Protein AF-A0ABD2G5F7-F1 (afdb_monomer)

Organism: Pagothenia borchgrevinki (NCBI:txid8213)

InterPro domains:
  IPR021718 Pre-mRNA 3'-end-processing endonuclease polyadenylation factor C-term [PF11718] (4-85)

Foldseek 3Di:
DPPVPPPLPLVVLLVVLLVVLCVVQNNVQWDCPVVQWIWGADPNWIWIQGSVVRQIDTPDPPPPDCPVRVVSSVVSVVSVCVSCVPD

Secondary structure (DSSP, 8-state):
---------HHHHHHHHHHHHHHHH-GGGEE-TTSSEEEEEETTEEEEEETTT--EEESSTT---THHHHHHHHHHHHHHHHHS---

Mean predicted aligned error: 6.37 Å

Solvent-accessible surface area (backbone atoms only — not comparable to full-atom values): 5261 Å² total; per-residue (Å²): 130,84,80,77,68,83,68,68,54,62,67,60,50,51,52,52,49,50,53,51,48,24,74,75,72,30,67,93,26,52,46,63,85,73,79,57,39,37,38,40,46,57,98,88,46,43,34,40,35,35,68,87,82,60,47,57,43,60,76,55,90,82,63,85,70,55,65,63,49,56,53,49,36,52,51,54,52,51,50,50,44,69,72,49,64,79,127

pLDDT: mean 84.49, std 13.52, range [38.81, 93.69]

Sequence (87 aa):
METQSAILDMEVFQNRLGVMLQDMFGLDCVDLSDGKNVSLTVDGKTVHICLETRSVCYEDENTEDDSLREMVELSVQRLYDALNPVI

Structure (mmCIF, N/CA/C/O backbone):
data_AF-A0ABD2G5F7-F1
#
_entry.id   AF-A0ABD2G5F7-F1
#
loop_
_atom_site.group_PDB
_atom_site.id
_atom_site.type_symbol
_atom_site.label_atom_id
_atom_site.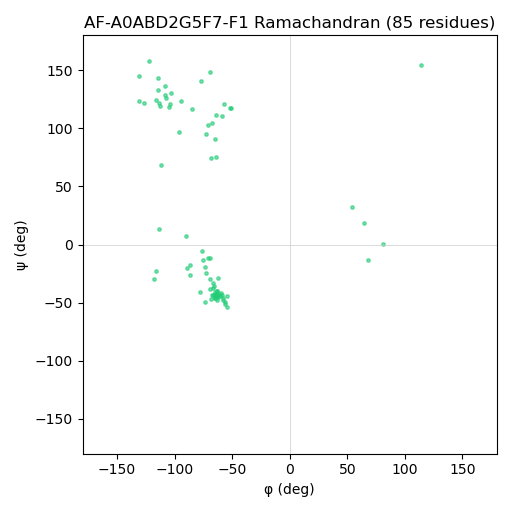label_alt_id
_atom_site.label_comp_id
_atom_site.label_asym_id
_atom_site.label_entity_id
_atom_site.label_seq_id
_atom_site.pdbx_PDB_ins_code
_atom_site.Cartn_x
_atom_site.Cartn_y
_atom_site.Cartn_z
_atom_site.occupancy
_atom_site.B_iso_or_equiv
_atom_site.auth_seq_id
_atom_site.auth_comp_id
_atom_site.auth_asym_id
_atom_site.auth_atom_id
_atom_site.pdbx_PDB_model_num
ATOM 1 N N . MET A 1 1 ? 17.776 0.175 -31.531 1.00 38.81 1 MET A N 1
ATOM 2 C CA . MET A 1 1 ? 17.869 -0.208 -30.111 1.00 38.81 1 MET A CA 1
ATOM 3 C C . MET A 1 1 ? 16.637 0.374 -29.471 1.00 38.81 1 MET A C 1
ATOM 5 O O . MET A 1 1 ? 16.549 1.588 -29.363 1.00 38.81 1 MET A O 1
ATOM 9 N N . GLU A 1 2 ? 15.632 -0.464 -29.253 1.00 43.22 2 GLU A N 1
ATOM 10 C CA . GLU A 1 2 ? 14.394 -0.051 -28.604 1.00 43.22 2 GLU A CA 1
ATOM 11 C C . GLU A 1 2 ? 14.771 0.361 -27.186 1.00 43.22 2 GLU A C 1
ATOM 13 O O . GLU A 1 2 ? 15.258 -0.454 -26.403 1.00 43.22 2 GLU A O 1
ATOM 18 N N . THR A 1 3 ? 14.671 1.653 -26.891 1.00 42.72 3 THR A N 1
ATOM 19 C CA . THR A 1 3 ? 14.763 2.161 -25.529 1.00 42.72 3 THR A CA 1
ATOM 20 C C . THR A 1 3 ? 13.557 1.577 -24.810 1.00 42.72 3 THR A C 1
ATOM 22 O O . THR A 1 3 ? 12.460 2.127 -24.869 1.00 42.72 3 THR A O 1
ATOM 25 N N . GLN A 1 4 ? 13.736 0.406 -24.203 1.00 45.97 4 GLN A N 1
ATOM 26 C CA . GLN A 1 4 ? 12.808 -0.142 -23.230 1.00 45.97 4 GLN A CA 1
ATOM 27 C C . GLN A 1 4 ? 12.918 0.763 -22.003 1.00 45.97 4 GLN A C 1
ATOM 29 O O . GLN A 1 4 ? 13.589 0.458 -21.024 1.00 45.97 4 GLN A O 1
ATOM 34 N N . SER A 1 5 ? 12.342 1.959 -22.118 1.00 45.78 5 SER A N 1
ATOM 35 C CA . SER A 1 5 ? 12.005 2.789 -20.981 1.00 45.78 5 SER A CA 1
ATOM 36 C C . SER A 1 5 ? 11.199 1.876 -20.074 1.00 45.78 5 SER A C 1
ATOM 38 O O . SER A 1 5 ? 10.176 1.350 -20.512 1.00 45.78 5 SER A O 1
ATOM 40 N N . ALA A 1 6 ? 11.701 1.610 -18.872 1.00 52.09 6 ALA A N 1
ATOM 41 C CA . ALA A 1 6 ? 10.980 0.885 -17.841 1.00 52.09 6 ALA A CA 1
ATOM 42 C C . ALA A 1 6 ? 9.757 1.725 -17.441 1.00 52.09 6 ALA A C 1
ATOM 44 O O . ALA A 1 6 ? 9.754 2.439 -16.444 1.00 52.09 6 ALA A O 1
ATOM 45 N N . ILE A 1 7 ? 8.738 1.731 -18.297 1.00 56.50 7 ILE A N 1
ATOM 46 C CA . ILE A 1 7 ? 7.410 2.204 -17.961 1.00 56.50 7 ILE A CA 1
ATOM 47 C C . ILE A 1 7 ? 6.897 1.091 -17.069 1.00 56.50 7 ILE A C 1
ATOM 49 O O . ILE A 1 7 ? 6.509 0.032 -17.558 1.00 56.50 7 ILE A O 1
ATOM 53 N N . LEU A 1 8 ? 7.051 1.280 -15.759 1.00 68.44 8 LEU A N 1
ATOM 54 C CA . LEU A 1 8 ? 6.488 0.377 -14.775 1.00 68.44 8 LEU A CA 1
ATOM 55 C C . LEU A 1 8 ? 5.016 0.200 -15.130 1.00 68.44 8 LEU A C 1
ATOM 57 O O . LEU A 1 8 ? 4.264 1.174 -15.200 1.00 68.44 8 LEU A O 1
ATOM 61 N N . ASP A 1 9 ? 4.656 -1.035 -15.455 1.00 83.56 9 ASP A N 1
ATOM 62 C CA . ASP A 1 9 ? 3.325 -1.349 -15.933 1.00 83.56 9 ASP A CA 1
ATOM 63 C C . ASP A 1 9 ? 2.359 -1.133 -14.764 1.00 83.56 9 ASP A C 1
ATOM 65 O O . ASP A 1 9 ? 2.372 -1.873 -13.774 1.00 83.56 9 ASP A O 1
ATOM 69 N N . MET A 1 10 ? 1.609 -0.028 -14.815 1.00 81.75 10 MET A N 1
ATOM 70 C CA . MET A 1 10 ? 0.767 0.406 -13.699 1.00 81.75 10 MET A CA 1
ATOM 71 C C . MET A 1 10 ? -0.312 -0.626 -13.377 1.00 81.75 10 MET A C 1
ATOM 73 O O . MET A 1 10 ? -0.682 -0.762 -12.215 1.00 81.75 10 MET A O 1
ATOM 77 N N . GLU A 1 11 ? -0.752 -1.404 -14.368 1.00 84.38 11 GLU A N 1
ATOM 78 C CA . GLU A 1 11 ? -1.689 -2.507 -14.168 1.00 84.38 11 GLU A CA 1
ATOM 79 C C . GLU A 1 11 ? -1.042 -3.629 -13.342 1.00 84.38 11 GLU A C 1
ATOM 81 O O . GLU A 1 11 ? -1.633 -4.133 -12.383 1.00 84.38 11 GLU A O 1
ATOM 86 N N . VAL A 1 12 ? 0.218 -3.971 -13.639 1.00 87.00 12 VAL A N 1
ATOM 87 C CA . VAL A 1 12 ? 0.988 -4.936 -12.839 1.00 87.00 12 VAL A CA 1
ATOM 88 C C . VAL A 1 12 ? 1.189 -4.420 -11.418 1.00 87.00 12 VAL A C 1
ATOM 90 O O . VAL A 1 12 ? 1.008 -5.181 -10.467 1.00 87.00 12 VAL A O 1
ATOM 93 N N . PHE A 1 13 ? 1.534 -3.143 -11.250 1.00 88.75 13 PHE A N 1
ATOM 94 C CA . PHE A 1 13 ? 1.708 -2.547 -9.927 1.00 88.75 13 PHE A CA 1
ATOM 95 C C . PHE A 1 13 ? 0.420 -2.545 -9.115 1.00 88.75 13 PHE A C 1
ATOM 97 O O . PHE A 1 13 ? 0.436 -3.014 -7.980 1.00 88.75 13 PHE A O 1
ATOM 104 N N . GLN A 1 14 ? -0.692 -2.104 -9.704 1.00 89.81 14 GLN A N 1
ATOM 105 C CA . GLN A 1 14 ? -2.006 -2.123 -9.070 1.00 89.81 14 GLN A CA 1
ATOM 106 C C . GLN A 1 14 ? -2.384 -3.533 -8.626 1.00 89.81 14 GLN A C 1
ATOM 108 O O . GLN A 1 14 ? -2.770 -3.735 -7.478 1.00 89.81 14 GLN A O 1
ATOM 113 N N . ASN A 1 15 ? -2.248 -4.518 -9.516 1.00 90.31 15 ASN A N 1
ATOM 114 C CA . ASN A 1 15 ? -2.626 -5.892 -9.214 1.00 90.31 15 ASN A CA 1
ATOM 115 C C . ASN A 1 15 ? -1.745 -6.483 -8.101 1.00 90.31 15 ASN A C 1
ATOM 117 O O . ASN A 1 15 ? -2.239 -7.102 -7.162 1.00 90.31 15 ASN A O 1
ATOM 121 N N . ARG A 1 16 ? -0.427 -6.245 -8.152 1.00 91.81 16 ARG A N 1
ATOM 122 C CA . ARG A 1 16 ? 0.506 -6.686 -7.104 1.00 91.81 16 ARG A CA 1
ATOM 123 C C . ARG A 1 16 ? 0.242 -5.999 -5.768 1.00 91.81 1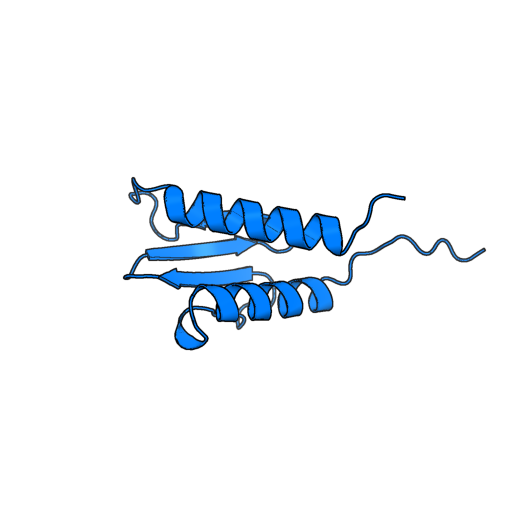6 ARG A C 1
ATOM 125 O O . ARG A 1 16 ? 0.305 -6.662 -4.736 1.00 91.81 16 ARG A O 1
ATOM 132 N N . LEU A 1 17 ? -0.060 -4.702 -5.792 1.00 92.06 17 LEU A N 1
ATOM 133 C CA . LEU A 1 17 ? -0.391 -3.929 -4.602 1.00 92.06 17 LEU A CA 1
ATOM 134 C C . LEU A 1 17 ? -1.687 -4.442 -3.983 1.00 92.06 17 LEU A C 1
ATOM 136 O O . LEU A 1 17 ? -1.719 -4.695 -2.784 1.00 92.06 17 LEU A O 1
ATOM 140 N N . GLY A 1 18 ? -2.710 -4.668 -4.808 1.00 92.38 18 GLY A N 1
ATOM 141 C CA . GLY A 1 18 ? -3.974 -5.261 -4.395 1.00 92.38 18 GLY A CA 1
ATOM 142 C C . GLY A 1 18 ? -3.765 -6.597 -3.692 1.00 92.38 18 GLY A C 1
ATOM 143 O O . GLY A 1 18 ? -4.161 -6.736 -2.543 1.00 92.38 18 GLY A O 1
ATOM 144 N N . VAL A 1 19 ? -3.056 -7.540 -4.321 1.00 92.88 19 VAL A N 1
ATOM 145 C CA . VAL A 1 19 ? -2.766 -8.854 -3.717 1.00 92.88 19 VAL A CA 1
ATOM 146 C C . VAL A 1 19 ? -2.002 -8.722 -2.396 1.00 92.88 19 VAL A C 1
ATOM 148 O O . VAL A 1 19 ? -2.335 -9.402 -1.431 1.00 92.88 19 VAL A O 1
ATOM 151 N N . MET A 1 20 ? -0.998 -7.845 -2.327 1.00 93.06 20 MET A N 1
ATOM 152 C CA . MET A 1 20 ? -0.213 -7.641 -1.106 1.00 93.06 20 MET A CA 1
ATOM 153 C C . MET A 1 20 ? -1.064 -7.065 0.032 1.00 93.06 20 MET A C 1
ATOM 155 O O . MET A 1 20 ? -1.004 -7.560 1.154 1.00 93.06 20 MET A O 1
ATOM 159 N N . LEU A 1 21 ? -1.870 -6.038 -0.244 1.00 93.38 21 LEU A N 1
ATOM 160 C CA . LEU A 1 21 ? -2.754 -5.444 0.759 1.00 93.38 21 LEU A CA 1
ATOM 161 C C . LEU A 1 21 ? -3.846 -6.429 1.190 1.00 93.38 21 LEU A C 1
ATOM 163 O O . LEU A 1 21 ? -4.160 -6.507 2.372 1.00 93.38 21 LEU A O 1
ATOM 167 N N . GLN A 1 22 ? -4.376 -7.224 0.263 1.00 93.62 22 GLN A N 1
ATOM 168 C CA . GLN A 1 22 ? -5.359 -8.262 0.567 1.00 93.62 22 GLN A CA 1
ATOM 169 C C . GLN A 1 22 ? -4.778 -9.382 1.441 1.00 93.62 22 GLN A C 1
ATOM 171 O O . GLN A 1 22 ? -5.484 -9.890 2.307 1.00 93.62 22 GLN A O 1
ATOM 176 N N . ASP A 1 23 ? -3.507 -9.748 1.257 1.00 92.88 23 ASP A N 1
ATOM 177 C CA . ASP A 1 23 ? -2.813 -10.728 2.106 1.00 92.88 23 ASP A CA 1
ATOM 178 C C . ASP A 1 23 ? -2.557 -10.180 3.523 1.00 92.88 23 ASP A C 1
ATOM 180 O O . ASP A 1 23 ? -2.719 -10.897 4.509 1.00 92.88 23 ASP A O 1
ATOM 184 N N . MET A 1 24 ? -2.223 -8.888 3.638 1.00 90.50 24 MET A N 1
ATOM 185 C CA . MET A 1 24 ? -1.945 -8.239 4.926 1.00 90.50 24 MET A CA 1
ATOM 186 C C . MET A 1 24 ? -3.208 -7.885 5.724 1.00 90.50 24 MET A C 1
ATOM 188 O O . MET A 1 24 ? -3.212 -8.028 6.946 1.00 90.50 24 MET A O 1
ATOM 192 N N . PHE A 1 25 ? -4.257 -7.396 5.055 1.00 91.38 25 PHE A N 1
ATOM 193 C CA . PHE A 1 25 ? -5.443 -6.809 5.695 1.00 91.38 25 PHE A CA 1
ATOM 194 C C . PHE A 1 25 ? -6.739 -7.589 5.442 1.00 91.38 25 PHE A C 1
ATOM 196 O O . PHE A 1 25 ? -7.663 -7.501 6.246 1.00 91.38 25 PHE A O 1
ATOM 203 N N . GLY A 1 26 ? -6.810 -8.375 4.366 1.00 92.56 26 GLY A N 1
ATOM 204 C CA . GLY A 1 26 ? -7.997 -9.129 3.961 1.00 92.56 26 GLY A CA 1
ATOM 205 C C . GLY A 1 26 ? -8.601 -8.654 2.636 1.00 92.56 26 GLY A C 1
ATOM 206 O O . GLY A 1 26 ? -8.453 -7.502 2.230 1.00 92.56 26 GLY A O 1
ATOM 207 N N . LEU A 1 27 ? -9.309 -9.564 1.959 1.00 90.12 27 LEU A N 1
ATOM 208 C CA . LEU A 1 27 ? -9.928 -9.319 0.650 1.00 90.12 27 LEU A CA 1
ATOM 209 C C . LEU A 1 27 ? -11.003 -8.225 0.700 1.00 90.12 27 LEU A C 1
ATOM 211 O O . LEU A 1 27 ? -11.020 -7.354 -0.162 1.00 90.12 27 LEU A O 1
ATOM 215 N N . ASP A 1 28 ? -11.855 -8.246 1.727 1.00 91.94 28 ASP A N 1
ATOM 216 C CA . ASP A 1 28 ? -12.956 -7.289 1.912 1.00 91.94 28 ASP A CA 1
ATOM 217 C C . ASP A 1 28 ? -12.492 -5.875 2.300 1.00 91.94 28 ASP A C 1
ATOM 219 O O . ASP A 1 28 ? -13.286 -4.937 2.282 1.00 91.94 28 ASP A O 1
ATOM 223 N N . CYS A 1 29 ? -11.215 -5.706 2.654 1.00 92.75 29 CYS A N 1
ATOM 224 C CA . CYS A 1 29 ? -10.659 -4.416 3.049 1.00 92.75 29 CYS A CA 1
ATOM 225 C C . CYS A 1 29 ? -10.158 -3.589 1.862 1.00 92.75 29 CYS A C 1
ATOM 227 O O . CYS A 1 29 ? -9.940 -2.394 2.034 1.00 92.75 29 CYS A O 1
ATOM 229 N N . VAL A 1 30 ? -9.936 -4.191 0.689 1.00 93.25 30 VAL A N 1
ATOM 230 C CA . VAL A 1 30 ? -9.265 -3.538 -0.446 1.00 93.25 30 VAL A CA 1
ATOM 231 C C . VAL A 1 30 ? -10.227 -3.351 -1.613 1.00 93.25 30 VAL A C 1
ATOM 233 O O . VAL A 1 30 ? -10.713 -4.325 -2.184 1.00 93.25 30 VAL A O 1
ATOM 236 N N . ASP A 1 31 ? -10.411 -2.102 -2.032 1.00 92.25 31 ASP A N 1
ATOM 237 C CA . ASP A 1 31 ? -11.161 -1.731 -3.226 1.00 92.25 31 ASP A CA 1
ATOM 238 C C . ASP A 1 31 ? -10.224 -1.245 -4.344 1.00 92.25 31 ASP A C 1
ATOM 240 O O . ASP A 1 31 ? -9.404 -0.342 -4.166 1.00 92.25 31 ASP A O 1
ATOM 244 N N . LEU A 1 32 ? -10.357 -1.870 -5.516 1.00 88.31 32 LEU A N 1
ATOM 245 C CA . LEU A 1 32 ? -9.580 -1.585 -6.729 1.00 88.31 32 LEU A CA 1
ATOM 246 C C . LEU A 1 32 ? -10.463 -1.011 -7.852 1.00 88.31 32 LEU A C 1
ATOM 248 O O . LEU A 1 32 ? -10.052 -1.009 -9.014 1.00 88.31 32 LEU A O 1
ATOM 252 N N . SER A 1 33 ? -11.690 -0.587 -7.536 1.00 82.56 33 SER A N 1
ATOM 253 C CA . SER A 1 33 ? -12.722 -0.278 -8.533 1.00 82.56 33 SER A CA 1
ATO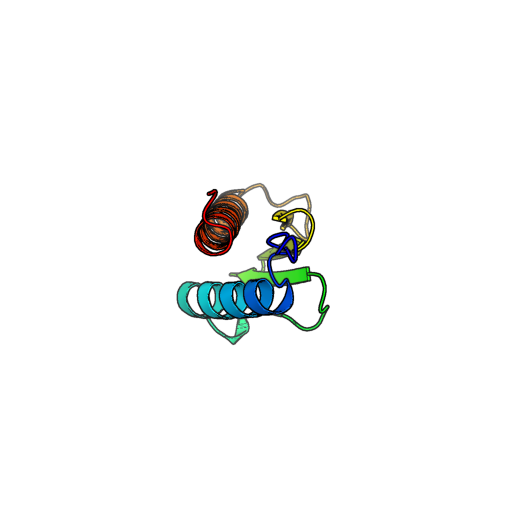M 254 C C . SER A 1 33 ? -12.463 1.019 -9.311 1.00 82.56 33 SER A C 1
ATOM 256 O O . SER A 1 33 ? -12.895 1.144 -10.457 1.00 82.56 33 SER A O 1
ATOM 258 N N . ASP A 1 34 ? -11.707 1.952 -8.728 1.00 78.00 34 ASP A N 1
ATOM 259 C CA . ASP A 1 34 ? -11.410 3.273 -9.301 1.00 78.00 34 ASP A CA 1
ATOM 260 C C . ASP A 1 34 ? -10.406 3.223 -10.473 1.00 78.00 34 ASP A C 1
ATOM 262 O O . ASP A 1 34 ? -10.320 4.149 -11.281 1.00 78.00 34 ASP A O 1
ATOM 266 N N . GLY A 1 35 ? -9.633 2.139 -10.604 1.00 74.25 35 GLY A N 1
ATOM 267 C CA . GLY A 1 35 ? -8.675 1.920 -11.700 1.00 74.25 35 GLY A CA 1
ATOM 268 C C . GLY A 1 35 ? -7.453 2.851 -11.713 1.00 74.25 35 GLY A C 1
ATOM 269 O O . GLY A 1 35 ? -6.490 2.579 -12.422 1.00 74.25 35 GLY A O 1
ATOM 270 N N . LYS A 1 36 ? -7.466 3.938 -10.937 1.00 80.88 36 LYS A N 1
ATOM 271 C CA . LYS A 1 36 ? -6.336 4.866 -10.759 1.00 80.88 36 LYS A CA 1
ATOM 272 C C . LYS A 1 36 ? -5.850 4.912 -9.319 1.00 80.88 36 LYS A C 1
ATOM 274 O O . LYS A 1 36 ? -4.664 5.138 -9.075 1.0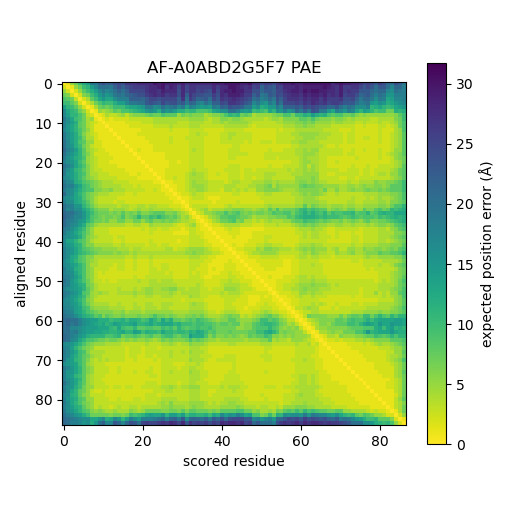0 80.88 36 LYS A O 1
ATOM 279 N N . ASN A 1 37 ? -6.761 4.685 -8.383 1.00 88.81 37 ASN A N 1
ATOM 280 C CA . ASN A 1 37 ? -6.472 4.629 -6.966 1.00 88.81 37 ASN A CA 1
ATOM 281 C C . ASN A 1 37 ? -6.887 3.277 -6.384 1.00 88.81 37 ASN A C 1
ATOM 283 O O . ASN A 1 37 ? -7.724 2.560 -6.934 1.00 88.81 37 ASN A O 1
ATOM 287 N N . VAL A 1 38 ? -6.282 2.947 -5.251 1.00 92.19 38 VAL A N 1
ATOM 288 C CA . VAL A 1 38 ? -6.659 1.807 -4.415 1.00 92.19 38 VAL A CA 1
ATOM 289 C C . VAL A 1 38 ? -7.182 2.364 -3.108 1.00 92.19 38 VAL A C 1
ATOM 291 O O . VAL A 1 38 ? -6.545 3.242 -2.531 1.00 92.19 38 VAL A O 1
ATOM 294 N N . SER A 1 39 ? -8.319 1.871 -2.638 1.00 93.38 39 SER A N 1
ATOM 295 C CA . SER A 1 39 ? -8.843 2.241 -1.324 1.00 93.38 39 SER A CA 1
ATOM 296 C C . SER A 1 39 ? -8.690 1.059 -0.379 1.00 93.38 39 SER A C 1
ATOM 298 O O . SER A 1 39 ? -8.940 -0.082 -0.760 1.00 93.38 39 SER A O 1
ATOM 300 N N . LEU A 1 40 ? -8.247 1.318 0.843 1.00 93.62 40 LEU A N 1
ATOM 301 C CA . LEU A 1 40 ? -8.094 0.311 1.883 1.00 93.62 40 LEU A CA 1
ATOM 302 C C . LEU A 1 40 ? -8.853 0.775 3.123 1.00 93.62 40 LEU A C 1
ATOM 304 O O . LEU A 1 40 ? -8.533 1.825 3.676 1.00 93.62 40 LEU A O 1
ATOM 308 N N . THR A 1 41 ? -9.813 -0.021 3.582 1.00 93.31 41 THR A N 1
ATOM 309 C CA . THR A 1 41 ? -10.596 0.258 4.787 1.00 93.31 41 THR A CA 1
ATOM 310 C C . THR A 1 41 ? -10.276 -0.759 5.877 1.00 93.31 41 THR A C 1
ATOM 312 O O . THR A 1 41 ? -10.514 -1.957 5.719 1.00 93.31 41 THR A O 1
ATOM 315 N N . VAL A 1 42 ? -9.760 -0.281 7.009 1.00 91.25 42 VAL A N 1
ATOM 316 C CA . VAL A 1 42 ? -9.400 -1.098 8.177 1.00 91.25 42 VAL A CA 1
ATOM 317 C C . VAL A 1 42 ? -10.008 -0.464 9.421 1.00 91.25 42 VAL A C 1
ATOM 319 O O . VAL A 1 42 ? -9.763 0.704 9.702 1.00 91.25 42 VAL A O 1
ATOM 322 N N . ASP A 1 43 ? -10.814 -1.224 10.166 1.00 88.31 43 ASP A N 1
ATOM 323 C CA . ASP A 1 43 ? -11.453 -0.766 11.416 1.00 88.31 43 ASP A CA 1
ATOM 324 C C . ASP A 1 43 ? -12.270 0.540 11.261 1.00 88.31 43 ASP A C 1
ATOM 326 O O . ASP A 1 43 ? -12.341 1.377 12.155 1.00 88.31 43 ASP A O 1
ATOM 330 N N . GLY A 1 44 ? -12.870 0.750 10.083 1.00 87.75 44 GLY A N 1
ATOM 331 C CA . GLY A 1 44 ? -13.625 1.967 9.760 1.00 87.75 44 GLY A CA 1
ATOM 332 C C . GLY A 1 44 ? -12.774 3.168 9.332 1.00 87.75 44 GLY A C 1
ATOM 333 O O . GLY 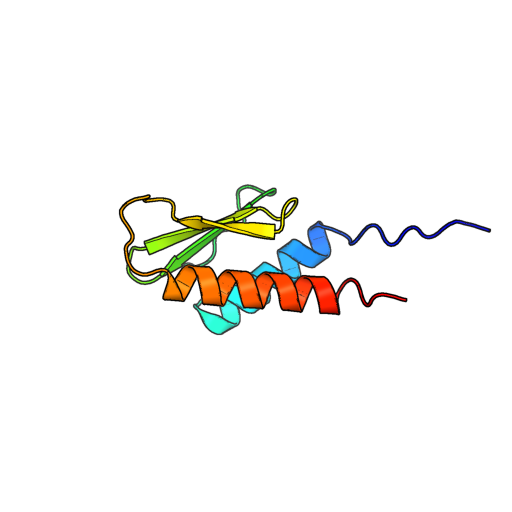A 1 44 ? -13.338 4.213 9.023 1.00 87.75 44 GLY A O 1
ATOM 334 N N . LYS A 1 45 ? -11.444 3.030 9.266 1.00 90.75 45 LYS A N 1
ATOM 335 C CA . LYS A 1 45 ? -10.539 4.026 8.677 1.00 90.75 45 LYS A CA 1
ATOM 336 C C . LYS A 1 45 ? -10.273 3.678 7.222 1.00 90.75 45 LYS A C 1
ATOM 338 O O . LYS A 1 45 ? -9.770 2.591 6.941 1.00 90.75 45 LYS A O 1
ATOM 343 N N . THR A 1 46 ? -10.556 4.603 6.316 1.00 92.38 46 THR A N 1
ATOM 344 C CA . THR A 1 46 ? -10.279 4.440 4.885 1.00 92.38 46 THR A CA 1
ATOM 345 C C . THR A 1 46 ? -9.044 5.245 4.495 1.00 92.38 46 THR A C 1
ATOM 347 O O . THR A 1 46 ? -8.947 6.431 4.810 1.00 92.38 46 THR A O 1
ATOM 350 N N . VAL A 1 47 ? -8.102 4.606 3.802 1.00 93.25 47 VAL A N 1
ATOM 351 C CA . VAL A 1 47 ? -6.974 5.263 3.131 1.00 93.25 47 VAL A CA 1
ATOM 352 C C . VAL A 1 47 ? -7.085 5.091 1.625 1.00 93.25 47 VAL A C 1
ATOM 354 O O . VAL A 1 47 ? -7.455 4.027 1.133 1.00 93.25 47 VAL A O 1
ATOM 357 N N . HIS A 1 48 ? -6.703 6.126 0.893 1.00 93.56 48 HIS A N 1
ATOM 358 C CA . HIS A 1 48 ? -6.586 6.118 -0.554 1.00 93.56 48 HIS A CA 1
ATOM 359 C C . HIS A 1 48 ? -5.116 6.144 -0.948 1.00 93.56 48 HIS A C 1
ATOM 361 O O . HIS A 1 48 ? -4.349 7.001 -0.507 1.00 93.56 48 HIS A O 1
ATOM 367 N N . ILE A 1 49 ? -4.736 5.207 -1.807 1.00 93.69 49 ILE A N 1
ATOM 368 C CA . ILE A 1 49 ? -3.421 5.120 -2.423 1.00 93.69 49 ILE A CA 1
ATOM 369 C C . ILE A 1 49 ? -3.538 5.584 -3.870 1.00 93.69 49 ILE A C 1
ATOM 371 O O . ILE A 1 49 ? -4.219 4.950 -4.678 1.00 93.69 49 ILE A O 1
ATOM 375 N N . CYS A 1 50 ? -2.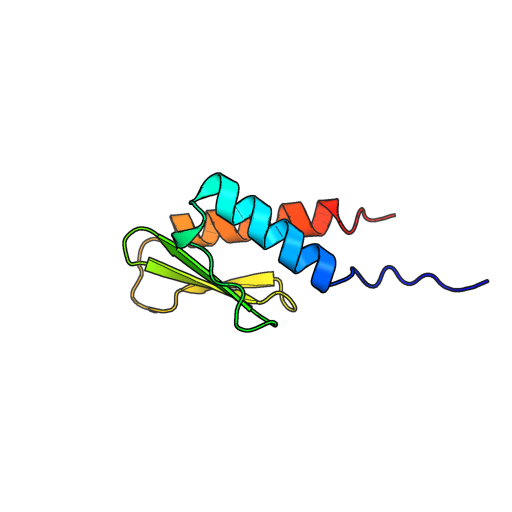832 6.657 -4.214 1.00 91.69 50 CYS A N 1
ATOM 376 C CA . CYS A 1 50 ? -2.715 7.100 -5.596 1.00 91.69 50 CYS A CA 1
ATOM 377 C C . CYS A 1 50 ? -1.578 6.348 -6.287 1.00 91.69 50 CYS A C 1
ATOM 379 O O . CYS A 1 50 ? -0.422 6.491 -5.899 1.00 91.69 50 CYS A O 1
ATOM 381 N N . LEU A 1 51 ? -1.878 5.552 -7.315 1.00 87.50 51 LEU A N 1
ATOM 382 C CA . LEU A 1 51 ? -0.873 4.706 -7.974 1.00 87.50 51 LEU A CA 1
ATOM 383 C C . LEU A 1 51 ? 0.164 5.516 -8.766 1.00 87.50 51 LEU A C 1
ATOM 385 O O . LEU A 1 51 ? 1.313 5.096 -8.887 1.00 87.50 51 LEU A O 1
ATOM 389 N N . GLU A 1 52 ? -0.231 6.685 -9.278 1.00 86.00 52 GLU A N 1
ATOM 390 C CA . GLU A 1 52 ? 0.630 7.562 -10.077 1.00 86.00 52 GLU A CA 1
ATOM 391 C C . GLU A 1 52 ? 1.676 8.274 -9.212 1.00 86.00 52 GLU A C 1
ATOM 393 O O . GLU A 1 52 ? 2.872 8.250 -9.511 1.00 86.00 52 GLU A O 1
ATOM 398 N N . THR A 1 53 ? 1.245 8.881 -8.103 1.00 88.19 53 THR A N 1
ATOM 399 C CA . THR A 1 53 ? 2.152 9.606 -7.202 1.00 88.19 53 THR A CA 1
ATOM 400 C C . THR A 1 53 ? 2.746 8.712 -6.118 1.00 88.19 53 THR A C 1
ATOM 402 O O . THR A 1 53 ? 3.809 9.038 -5.588 1.00 88.19 53 THR A O 1
ATOM 405 N N . ARG A 1 54 ? 2.112 7.565 -5.838 1.00 89.00 54 ARG A N 1
ATOM 406 C CA . ARG A 1 54 ? 2.359 6.651 -4.702 1.00 89.00 54 ARG A CA 1
ATOM 407 C C . ARG A 1 54 ? 2.048 7.275 -3.342 1.00 89.00 54 ARG A C 1
ATOM 409 O O . ARG A 1 54 ? 2.519 6.794 -2.319 1.00 89.00 54 ARG A O 1
ATOM 416 N N . SER A 1 55 ? 1.266 8.350 -3.329 1.00 90.75 55 SER A N 1
ATOM 417 C CA . SER A 1 55 ? 0.849 9.017 -2.097 1.00 90.75 55 SER A CA 1
ATOM 418 C C . SER A 1 55 ? -0.269 8.233 -1.419 1.00 90.75 55 SER A 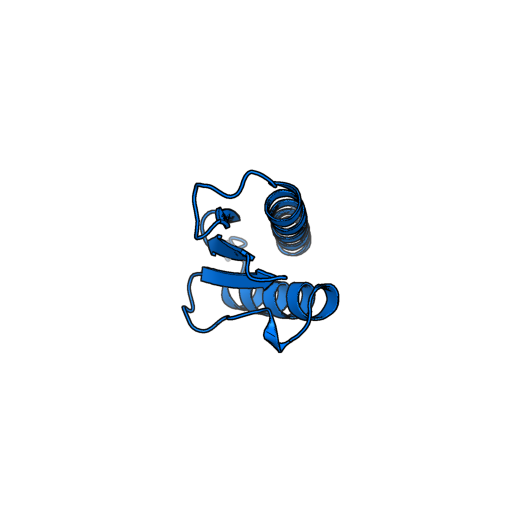C 1
ATOM 420 O O . SER A 1 55 ? -1.172 7.743 -2.099 1.00 90.75 55 SER A O 1
ATOM 422 N N . VAL A 1 56 ? -0.220 8.155 -0.089 1.00 93.19 56 VAL A N 1
ATOM 423 C CA . VAL A 1 56 ? -1.271 7.550 0.734 1.00 93.19 56 VAL A CA 1
ATOM 424 C C . VAL A 1 56 ? -1.880 8.626 1.623 1.00 93.19 56 VAL A C 1
ATOM 426 O O . VAL A 1 56 ? -1.165 9.282 2.380 1.00 93.19 56 VAL A O 1
ATOM 429 N N . CYS A 1 57 ? -3.196 8.799 1.539 1.00 91.69 57 CYS A N 1
ATOM 430 C CA . CYS A 1 57 ? -3.940 9.787 2.318 1.00 91.69 57 CYS A CA 1
ATOM 431 C C . CYS A 1 57 ? -5.148 9.130 2.983 1.00 91.69 57 CYS A C 1
ATOM 433 O O . CYS A 1 57 ? -5.772 8.258 2.386 1.00 91.69 57 CYS A O 1
ATOM 435 N N . TYR A 1 58 ? -5.509 9.565 4.188 1.00 92.38 58 TYR A N 1
ATOM 436 C CA . TYR A 1 58 ? -6.799 9.196 4.766 1.00 92.38 58 TYR A CA 1
ATOM 437 C C . TYR A 1 58 ? -7.944 9.865 4.010 1.00 92.38 58 TYR A C 1
ATOM 439 O O . TYR A 1 58 ? -7.796 10.975 3.500 1.00 92.38 58 TYR A O 1
ATOM 447 N N . GLU A 1 59 ? -9.084 9.182 3.960 1.00 88.94 59 GLU A N 1
ATOM 448 C CA . GLU A 1 59 ? -10.350 9.780 3.536 1.00 88.94 59 GLU A CA 1
ATOM 449 C C . GLU A 1 59 ? -10.773 10.898 4.504 1.00 88.94 59 GLU A C 1
ATOM 451 O O . GLU A 1 59 ? -11.212 11.959 4.065 1.00 88.94 59 GLU A O 1
ATOM 456 N N . ASP A 1 60 ? -10.580 10.686 5.812 1.00 86.75 60 ASP A N 1
ATOM 457 C CA . ASP A 1 60 ? -10.891 11.663 6.857 1.00 86.75 60 ASP A CA 1
ATOM 458 C C . ASP A 1 60 ? -9.623 12.340 7.405 1.00 86.75 60 ASP A C 1
ATOM 460 O O . ASP A 1 60 ? -8.730 11.688 7.958 1.00 86.75 60 ASP A O 1
ATOM 464 N N . GLU A 1 61 ? -9.572 13.668 7.282 1.00 76.75 61 GLU A N 1
ATOM 465 C CA . GLU A 1 61 ? -8.455 14.512 7.727 1.00 76.75 61 GLU A CA 1
ATOM 466 C C . GLU A 1 61 ? -8.304 14.611 9.257 1.00 76.75 61 GLU A C 1
ATOM 468 O O . GLU A 1 61 ? -7.269 15.077 9.730 1.00 76.75 61 GLU A O 1
ATOM 473 N N . ASN A 1 62 ? -9.284 14.145 10.042 1.00 78.00 62 ASN A N 1
ATOM 474 C CA . ASN A 1 62 ? -9.214 14.117 11.508 1.00 78.00 62 ASN A CA 1
ATOM 475 C C . ASN A 1 62 ? -8.620 12.813 12.051 1.00 78.00 62 ASN A C 1
ATOM 477 O O . ASN A 1 62 ? -8.629 12.589 13.264 1.00 78.00 62 ASN A O 1
ATOM 481 N N . THR A 1 63 ? -8.113 11.932 11.187 1.00 81.00 63 THR A N 1
ATOM 482 C CA . THR A 1 63 ? -7.437 10.717 11.641 1.00 81.00 63 THR A CA 1
ATOM 483 C C . THR A 1 63 ? -6.086 11.078 12.264 1.00 81.00 63 THR A C 1
ATOM 485 O O . THR A 1 63 ? -5.119 11.331 11.558 1.00 81.00 63 THR A O 1
ATOM 488 N N . GLU A 1 64 ? -6.010 11.080 13.598 1.00 80.19 64 GLU A N 1
ATOM 489 C CA . GLU A 1 64 ? -4.776 11.387 14.350 1.00 80.19 64 GLU A CA 1
ATOM 490 C C . GLU A 1 64 ? -3.746 10.239 14.344 1.00 80.19 64 GLU A C 1
ATOM 492 O O . GLU A 1 64 ? -2.595 10.417 14.736 1.00 80.19 64 GLU A O 1
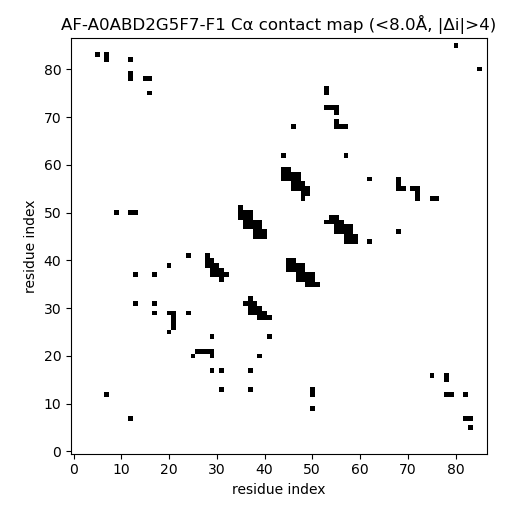ATOM 497 N N . ASP A 1 65 ? -4.161 9.039 13.934 1.00 85.44 65 ASP A N 1
ATOM 498 C CA . ASP A 1 65 ? -3.312 7.850 13.889 1.00 85.44 65 ASP A CA 1
ATOM 499 C C . ASP A 1 65 ? -2.740 7.654 12.484 1.00 85.44 65 ASP A C 1
ATOM 501 O O . ASP A 1 65 ? -3.384 7.063 11.621 1.00 85.44 65 ASP A O 1
ATOM 505 N N . ASP A 1 66 ? -1.512 8.111 12.250 1.00 87.06 66 ASP A N 1
ATOM 506 C CA . ASP A 1 66 ? -0.810 7.927 10.973 1.00 87.06 66 ASP A CA 1
ATOM 507 C C . ASP A 1 66 ? -0.254 6.504 10.772 1.00 87.06 66 ASP A C 1
ATOM 509 O O . ASP A 1 66 ? 0.176 6.167 9.671 1.00 87.06 66 ASP A O 1
ATOM 513 N N . SER A 1 67 ? -0.340 5.624 11.776 1.00 90.12 67 SER A N 1
ATOM 514 C CA . SER A 1 67 ? 0.270 4.287 11.755 1.00 90.12 67 SER A CA 1
ATOM 515 C C . SER A 1 67 ? -0.141 3.433 10.546 1.00 90.12 67 SER A C 1
ATOM 517 O O . SER A 1 67 ? 0.705 2.785 9.924 1.00 90.12 67 SER A O 1
ATOM 519 N N . LEU A 1 68 ? -1.438 3.411 10.199 1.00 90.75 68 LEU A N 1
ATOM 520 C CA . LEU A 1 68 ? -1.937 2.650 9.046 1.00 90.75 68 LEU A CA 1
ATOM 521 C C . LEU A 1 68 ? -1.443 3.267 7.734 1.00 90.75 68 LEU A C 1
ATOM 523 O O . LEU A 1 68 ? -0.926 2.547 6.881 1.00 90.75 68 LEU A O 1
ATOM 527 N N . ARG A 1 69 ? -1.551 4.592 7.587 1.00 92.00 69 ARG A N 1
ATOM 528 C CA . ARG A 1 69 ? -1.040 5.318 6.421 1.00 92.00 69 ARG A CA 1
ATOM 529 C C . ARG A 1 69 ? 0.453 5.066 6.219 1.00 92.00 69 ARG A C 1
ATOM 531 O O . ARG A 1 69 ? 0.838 4.684 5.120 1.00 92.00 69 ARG A O 1
ATOM 538 N N . GLU A 1 70 ? 1.277 5.240 7.251 1.00 92.25 70 GLU A N 1
ATOM 539 C CA . GLU A 1 70 ? 2.727 5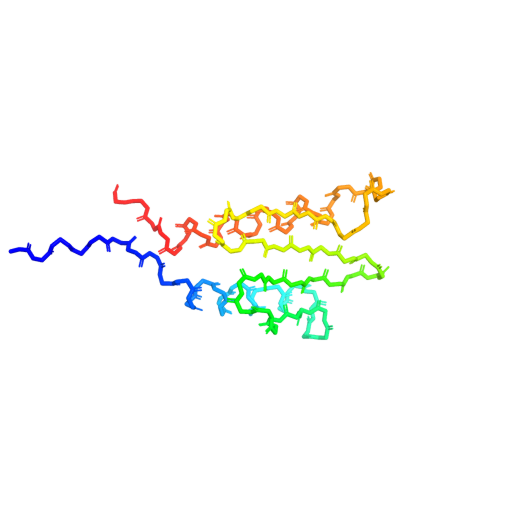.021 7.183 1.00 92.25 70 GLU A CA 1
ATOM 540 C C . GLU A 1 70 ? 3.057 3.573 6.799 1.00 92.25 70 GLU A C 1
ATOM 542 O O . GLU A 1 70 ? 3.919 3.325 5.954 1.00 92.25 70 GLU A O 1
ATOM 547 N N . MET A 1 71 ? 2.338 2.600 7.366 1.00 92.62 71 MET A N 1
ATOM 548 C CA . MET A 1 71 ? 2.522 1.188 7.030 1.00 92.62 71 MET A CA 1
ATOM 549 C C . MET A 1 71 ? 2.204 0.905 5.558 1.00 92.62 71 MET A C 1
ATOM 551 O O . MET A 1 71 ? 2.965 0.212 4.879 1.00 92.62 71 MET A O 1
ATOM 555 N N . VAL A 1 72 ? 1.092 1.442 5.059 1.00 93.19 72 VAL A N 1
ATOM 556 C CA . VAL A 1 72 ? 0.667 1.271 3.666 1.00 93.19 72 VAL A CA 1
ATOM 557 C C . VAL A 1 72 ? 1.634 1.986 2.726 1.00 93.19 72 VAL A C 1
ATOM 559 O O . VAL A 1 72 ? 2.058 1.393 1.739 1.00 93.19 72 VAL A O 1
ATOM 562 N N . GLU A 1 73 ? 2.052 3.207 3.053 1.00 92.94 73 GLU A N 1
ATOM 563 C CA . GLU A 1 73 ? 3.013 3.991 2.271 1.00 92.94 73 GLU A CA 1
ATOM 564 C C . GLU A 1 73 ? 4.347 3.249 2.114 1.00 92.94 73 GLU A C 1
ATOM 566 O O . GLU A 1 73 ? 4.854 3.102 0.999 1.00 92.94 73 GLU A O 1
ATOM 571 N N . LEU A 1 74 ? 4.874 2.676 3.200 1.00 92.31 74 LEU A N 1
ATOM 572 C CA . LEU A 1 74 ? 6.088 1.860 3.155 1.00 92.31 74 LEU A CA 1
ATOM 573 C C . LEU A 1 74 ? 5.922 0.617 2.273 1.00 92.31 74 LEU A C 1
ATOM 575 O O . LEU A 1 74 ? 6.830 0.280 1.509 1.00 92.31 74 LEU A O 1
ATOM 579 N N . SER A 1 75 ? 4.783 -0.069 2.360 1.00 92.25 75 SER A N 1
ATOM 580 C CA . SER A 1 75 ? 4.488 -1.240 1.530 1.00 92.25 75 SER A CA 1
ATOM 581 C C . SER A 1 75 ? 4.389 -0.875 0.045 1.00 92.25 75 SER A C 1
ATOM 583 O O . SER A 1 75 ? 5.010 -1.534 -0.790 1.00 92.25 75 SER A O 1
ATOM 585 N N . VAL A 1 76 ? 3.682 0.211 -0.286 1.00 92.25 76 VAL A N 1
ATOM 586 C CA . VAL A 1 76 ? 3.562 0.759 -1.649 1.00 92.25 76 VAL A CA 1
ATOM 587 C C . VAL A 1 76 ? 4.944 1.095 -2.210 1.00 92.25 76 VAL A C 1
ATOM 589 O O . VAL A 1 76 ? 5.282 0.675 -3.319 1.00 92.25 76 VAL A O 1
ATOM 592 N N . GLN A 1 77 ? 5.771 1.794 -1.430 1.00 90.62 77 GLN A N 1
ATOM 593 C CA . GLN A 1 77 ? 7.114 2.197 -1.839 1.00 90.62 77 GLN A CA 1
ATOM 594 C C . GLN A 1 77 ? 8.031 0.990 -2.071 1.00 90.62 77 GLN A C 1
ATOM 596 O O . GLN A 1 77 ? 8.748 0.950 -3.071 1.00 90.62 77 GLN A O 1
ATOM 601 N N . ARG A 1 78 ? 7.989 -0.013 -1.183 1.00 91.06 78 ARG A N 1
ATOM 602 C CA . ARG A 1 78 ? 8.771 -1.254 -1.317 1.00 91.06 78 ARG A CA 1
ATOM 603 C C . ARG A 1 78 ? 8.369 -2.063 -2.537 1.00 91.06 78 ARG A C 1
ATOM 605 O O . ARG A 1 78 ? 9.236 -2.578 -3.235 1.00 91.06 78 ARG A O 1
ATOM 612 N N . LEU A 1 79 ? 7.069 -2.180 -2.800 1.00 90.69 79 LEU A N 1
ATOM 613 C CA . LEU A 1 79 ? 6.591 -2.877 -3.985 1.00 90.69 79 LEU A CA 1
ATOM 614 C C . LEU A 1 79 ? 7.019 -2.143 -5.257 1.00 90.69 79 LEU A C 1
ATOM 616 O O . LEU A 1 79 ? 7.469 -2.780 -6.205 1.00 90.69 79 LEU A O 1
ATOM 620 N N . TYR A 1 80 ? 6.905 -0.814 -5.273 1.00 88.44 80 TYR A N 1
ATOM 621 C CA . TYR A 1 80 ? 7.333 -0.014 -6.413 1.00 88.44 80 TYR A CA 1
ATOM 622 C C . TYR A 1 80 ? 8.832 -0.190 -6.692 1.00 88.44 80 TYR A C 1
ATOM 624 O O . TYR A 1 80 ? 9.209 -0.395 -7.840 1.00 88.44 80 TYR A O 1
ATOM 632 N N . ASP A 1 81 ? 9.676 -0.164 -5.659 1.00 88.00 81 ASP A N 1
ATOM 633 C CA . ASP A 1 81 ? 11.121 -0.406 -5.777 1.00 88.00 81 ASP A CA 1
ATOM 634 C C . ASP A 1 81 ? 11.437 -1.829 -6.274 1.00 88.00 81 ASP A C 1
ATOM 636 O O . ASP A 1 81 ? 12.267 -2.017 -7.158 1.00 88.00 81 ASP A O 1
ATOM 640 N N . ALA A 1 82 ? 10.701 -2.836 -5.792 1.00 87.56 82 ALA A N 1
ATOM 641 C CA . ALA A 1 82 ? 10.859 -4.218 -6.244 1.00 87.56 82 ALA A CA 1
ATOM 642 C C . ALA A 1 82 ? 10.441 -4.433 -7.712 1.00 87.56 82 ALA A C 1
ATOM 644 O O . ALA A 1 82 ? 11.005 -5.290 -8.393 1.00 87.56 82 ALA A O 1
ATOM 645 N N . LEU A 1 83 ? 9.437 -3.691 -8.195 1.00 85.25 83 LEU A N 1
ATOM 646 C CA . LEU A 1 83 ? 8.957 -3.757 -9.581 1.00 85.25 83 LEU A CA 1
ATOM 647 C C . LEU A 1 83 ? 9.733 -2.847 -10.534 1.00 85.25 83 LEU A C 1
ATOM 649 O O . LEU A 1 83 ? 9.806 -3.139 -11.727 1.00 85.25 83 LEU A O 1
ATOM 653 N N . ASN A 1 84 ? 10.316 -1.768 -10.019 1.00 81.94 84 ASN A N 1
ATOM 654 C CA . ASN A 1 84 ? 11.271 -0.926 -10.718 1.00 81.94 84 ASN A CA 1
ATOM 655 C C . ASN A 1 84 ? 12.646 -1.079 -10.064 1.00 81.94 84 ASN A C 1
ATOM 657 O O . ASN A 1 84 ? 13.117 -0.119 -9.443 1.00 81.94 84 ASN A O 1
ATOM 661 N N . PRO A 1 85 ? 13.289 -2.258 -10.183 1.00 67.56 85 PRO A N 1
ATOM 662 C CA . PRO A 1 85 ? 14.655 -2.406 -9.729 1.00 67.56 85 PRO A CA 1
ATOM 663 C C . PRO A 1 85 ? 15.476 -1.383 -10.505 1.00 67.56 85 PRO A C 1
ATOM 665 O O . PRO A 1 85 ? 15.608 -1.468 -11.727 1.00 67.56 85 PRO A O 1
ATOM 668 N N . VAL A 1 86 ? 15.953 -0.357 -9.807 1.00 65.25 86 VAL A N 1
ATOM 669 C CA . VAL A 1 86 ? 16.844 0.629 -10.406 1.00 65.25 86 VAL A CA 1
ATOM 670 C C . VAL A 1 86 ? 18.056 -0.138 -10.946 1.00 65.25 86 VAL A C 1
ATOM 672 O O . VAL A 1 86 ? 18.703 -0.882 -10.210 1.00 65.25 86 VAL A O 1
ATOM 675 N N . ILE A 1 87 ? 18.265 0.008 -12.257 1.00 47.16 87 ILE A N 1
ATOM 676 C CA . ILE A 1 87 ? 19.424 -0.437 -13.045 1.00 47.16 87 ILE A CA 1
ATOM 677 C C . ILE A 1 87 ? 20.728 -0.042 -12.346 1.00 47.16 87 ILE A C 1
ATOM 679 O O . ILE A 1 87 ? 20.807 1.122 -11.890 1.00 47.16 87 ILE A O 1
#

Radius of gyration: 13.8 Å; Cα contacts (8 Å, |Δi|>4): 96; chains: 1; bounding box: 33×25×44 Å

Nearest PDB structures (foldseek):
  7zm0-assembly4_D  TM=3.827E-01  e=2.329E+00  Homo sapiens
  6n45-assembly1_B  TM=3.835E-01  e=2.648E+00  Homo sapiens
  7yv4-assembly1_A  TM=3.842E-01  e=3.889E+00  Homo sapiens
  6qml-assembly1_A  TM=3.836E-01  e=5.026E+00  Homo sapiens